Protein AF-A0A967W5X4-F1 (afdb_monomer_lite)

Radius of gyration: 22.86 Å; chains: 1; bounding box: 50×41×55 Å

Secondary structure (DSSP, 8-state):
-----S--------HHHHHHHHTTTT------S--S-SS--HHHHHHHHHHHT---GGGT-HHHHHHSTTSS----TTTHHHHT--

pLDDT: mean 86.68, std 15.75, range [37.72, 97.25]

Foldseek 3Di:
DDDDDDPPPDPDDDPVNVVVVVVCVPPDDDDDDDFQCQDDDLVLQLVVCVVVPNPDCLRNPQVVCCVDPNNGRDHDPCVVVRNDDD

Structure (mmCIF, N/CA/C/O backbone):
data_AF-A0A967W5X4-F1
#
_entry.id   AF-A0A967W5X4-F1
#
loop_
_atom_site.group_PDB
_atom_site.id
_atom_site.type_symbol
_atom_site.label_atom_id
_atom_site.label_alt_id
_atom_site.label_comp_id
_atom_site.label_asym_id
_atom_site.label_entity_id
_atom_site.label_seq_id
_atom_site.pdbx_PDB_ins_code
_atom_site.Cartn_x
_atom_site.Cartn_y
_atom_site.Cartn_z
_atom_site.occupancy
_atom_site.B_iso_or_equiv
_atom_site.auth_seq_id
_atom_site.auth_comp_id
_atom_site.auth_asym_id
_atom_site.auth_atom_id
_atom_site.pdbx_PDB_model_num
ATOM 1 N N . MET A 1 1 ? 34.174 28.023 -38.804 1.00 46.50 1 MET A N 1
ATOM 2 C CA . MET A 1 1 ? 33.710 28.325 -37.434 1.00 46.50 1 MET A CA 1
ATOM 3 C C . MET A 1 1 ? 32.284 28.817 -37.548 1.00 46.50 1 MET A C 1
ATOM 5 O O . MET A 1 1 ? 32.056 30.009 -37.679 1.00 46.50 1 MET A O 1
ATOM 9 N N . SER A 1 2 ? 31.351 27.879 -37.621 1.00 37.72 2 SER A N 1
ATOM 10 C CA . SER A 1 2 ? 29.921 28.150 -37.632 1.00 37.72 2 SER A CA 1
ATOM 11 C C . SER A 1 2 ? 29.318 27.332 -36.506 1.00 37.72 2 SER A C 1
ATOM 13 O O . SER A 1 2 ? 29.460 26.113 -36.459 1.00 37.72 2 SER A O 1
ATOM 15 N N . ASP A 1 3 ? 28.778 28.099 -35.577 1.00 52.09 3 ASP A N 1
ATOM 16 C CA . ASP A 1 3 ? 27.881 27.759 -34.493 1.00 52.09 3 ASP A CA 1
ATOM 17 C C . ASP A 1 3 ? 26.855 26.685 -34.886 1.00 52.09 3 ASP A C 1
ATOM 19 O O . ASP A 1 3 ? 26.084 26.868 -35.825 1.00 52.09 3 ASP A O 1
ATOM 23 N N . GLU A 1 4 ? 26.838 25.584 -34.139 1.00 44.47 4 GLU A N 1
ATOM 24 C CA . GLU A 1 4 ? 25.638 24.765 -33.988 1.00 44.47 4 GLU A CA 1
ATOM 25 C C . GLU A 1 4 ? 25.460 24.454 -32.502 1.00 44.47 4 GLU A C 1
ATOM 27 O O . GLU A 1 4 ? 25.563 23.327 -32.026 1.00 44.47 4 GLU A O 1
ATOM 32 N N . SER A 1 5 ? 25.288 25.545 -31.755 1.00 39.91 5 SER A N 1
ATOM 33 C CA . SER A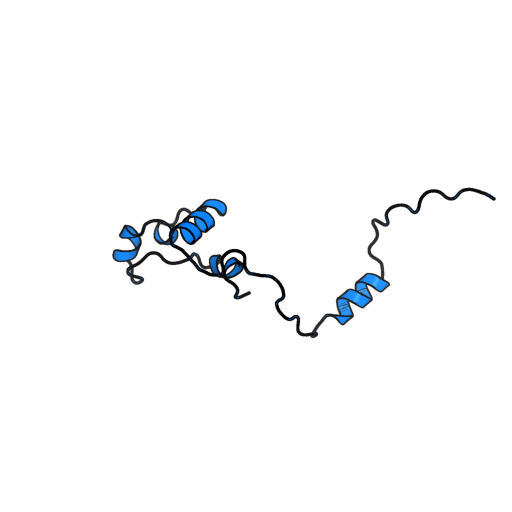 1 5 ? 24.141 25.722 -30.881 1.00 39.91 5 SER A CA 1
ATOM 34 C C . SER A 1 5 ? 23.896 24.564 -29.925 1.00 39.91 5 SER A C 1
ATOM 36 O O . SER A 1 5 ? 23.262 23.565 -30.261 1.00 39.91 5 SER A O 1
ATOM 38 N N . ALA A 1 6 ? 24.384 24.776 -28.699 1.00 46.59 6 ALA A N 1
ATOM 39 C CA . ALA A 1 6 ? 23.736 24.351 -27.466 1.00 46.59 6 ALA A CA 1
ATOM 40 C C . ALA A 1 6 ? 23.018 23.006 -27.597 1.00 46.59 6 ALA A C 1
ATOM 42 O O . ALA A 1 6 ? 21.805 22.988 -27.801 1.00 46.59 6 ALA A O 1
ATOM 43 N N . ALA A 1 7 ? 23.797 21.916 -27.493 1.00 50.31 7 ALA A N 1
ATOM 44 C CA . ALA A 1 7 ? 23.353 20.525 -27.461 1.00 50.31 7 ALA A CA 1
ATOM 45 C C . ALA A 1 7 ? 21.943 20.425 -26.874 1.00 50.31 7 ALA A C 1
ATOM 47 O O . ALA A 1 7 ? 21.730 20.440 -25.658 1.00 50.31 7 ALA A O 1
ATOM 48 N N . LYS A 1 8 ? 20.981 20.428 -27.796 1.00 53.59 8 LYS A N 1
ATOM 49 C CA . LYS A 1 8 ? 19.552 20.444 -27.539 1.00 53.59 8 LYS A CA 1
ATOM 50 C C . LYS A 1 8 ? 19.309 19.279 -26.595 1.00 53.59 8 LYS A C 1
ATOM 52 O O . LYS A 1 8 ? 19.602 18.146 -26.976 1.00 53.59 8 LYS A O 1
ATOM 57 N N . HIS A 1 9 ? 18.870 19.561 -25.366 1.00 58.00 9 HIS A N 1
ATOM 58 C CA . HIS A 1 9 ? 18.512 18.537 -24.385 1.00 58.00 9 HIS A CA 1
ATOM 59 C C . HIS A 1 9 ? 17.736 17.443 -25.113 1.00 58.00 9 HIS A C 1
ATOM 61 O O . HIS A 1 9 ? 16.675 17.703 -25.681 1.00 58.00 9 HIS A O 1
ATOM 67 N N . ARG A 1 10 ? 18.341 16.261 -25.227 1.00 58.19 10 ARG A N 1
ATOM 68 C CA . ARG A 1 10 ? 17.905 15.262 -26.192 1.00 58.19 10 ARG A CA 1
ATOM 69 C C . ARG A 1 10 ? 16.650 14.579 -25.661 1.00 58.19 10 ARG A C 1
ATOM 71 O O . ARG A 1 10 ? 16.735 13.579 -24.964 1.00 58.19 10 ARG A O 1
ATOM 78 N N . ILE A 1 11 ? 15.483 15.119 -26.008 1.00 71.88 11 ILE A N 1
ATOM 79 C CA . ILE A 1 11 ? 14.164 14.500 -25.795 1.00 71.88 11 ILE A CA 1
ATOM 80 C C . ILE A 1 11 ? 13.963 13.392 -26.850 1.00 71.88 11 ILE A C 1
ATOM 82 O O . ILE A 1 11 ? 13.013 13.415 -27.626 1.00 71.88 11 ILE A O 1
ATOM 86 N N . ALA A 1 12 ? 14.911 12.462 -26.976 1.00 81.62 12 ALA A N 1
ATOM 87 C CA . ALA A 1 12 ? 14.785 11.321 -27.877 1.00 81.62 12 ALA A CA 1
ATOM 88 C C . ALA A 1 12 ? 15.430 10.089 -27.244 1.00 81.62 12 ALA A C 1
ATOM 90 O O . ALA A 1 12 ? 16.622 10.104 -26.929 1.00 81.62 12 ALA A O 1
ATOM 91 N N . ILE A 1 13 ? 14.619 9.041 -27.076 1.00 88.19 13 ILE A N 1
ATOM 92 C CA . ILE A 1 13 ? 15.062 7.709 -26.655 1.00 88.19 13 ILE A CA 1
ATOM 93 C C . ILE A 1 13 ? 15.851 7.102 -27.817 1.00 88.19 13 ILE A C 1
ATOM 95 O O . ILE A 1 13 ? 15.320 7.014 -28.924 1.00 88.19 13 ILE A O 1
ATOM 99 N N . THR A 1 14 ? 17.096 6.679 -27.589 1.00 92.38 14 THR A N 1
ATOM 100 C CA . THR A 1 14 ? 17.906 6.024 -28.630 1.00 92.38 14 THR A CA 1
ATOM 101 C C . THR A 1 14 ? 17.990 4.520 -28.517 1.00 92.38 14 THR A C 1
ATOM 103 O O . THR A 1 14 ? 17.893 3.945 -27.437 1.00 92.38 14 THR A O 1
ATOM 106 N N . ASP A 1 15 ? 18.305 3.887 -29.645 1.00 92.69 15 ASP A N 1
ATOM 107 C CA . ASP A 1 15 ? 18.524 2.444 -29.743 1.00 92.69 15 ASP A CA 1
ATOM 108 C C . ASP A 1 15 ? 19.573 1.930 -28.753 1.00 92.69 15 ASP A C 1
ATOM 110 O O . ASP A 1 15 ? 19.405 0.855 -28.183 1.00 92.69 15 ASP A O 1
ATOM 114 N N . SER A 1 16 ? 20.623 2.709 -28.475 1.00 91.94 16 SER A N 1
ATOM 115 C CA . SER A 1 16 ? 21.623 2.366 -27.457 1.00 91.94 16 SER A CA 1
ATOM 116 C C . SER A 1 16 ? 21.056 2.350 -26.031 1.00 91.94 16 SER A C 1
ATOM 118 O O . SER A 1 16 ? 21.451 1.510 -25.224 1.00 91.94 16 SER A O 1
ATOM 120 N N . GLU A 1 17 ? 20.104 3.230 -25.709 1.00 93.69 17 GLU A N 1
ATOM 121 C CA . GLU A 1 17 ? 19.436 3.274 -24.402 1.00 93.69 17 GLU A CA 1
ATOM 122 C C . GLU A 1 17 ? 18.442 2.120 -24.270 1.00 93.69 17 GLU A C 1
ATOM 124 O O . GLU A 1 17 ? 18.385 1.475 -23.223 1.00 93.69 17 GLU A O 1
ATOM 129 N N . ILE A 1 18 ? 17.729 1.802 -25.354 1.00 94.88 18 ILE A N 1
ATOM 130 C CA . ILE A 1 18 ? 16.852 0.629 -25.440 1.00 94.88 18 ILE A CA 1
ATOM 131 C C . ILE A 1 18 ? 17.670 -0.659 -25.283 1.00 94.88 18 ILE A C 1
ATOM 133 O O . ILE A 1 18 ? 17.280 -1.545 -24.523 1.00 94.88 18 ILE A O 1
ATOM 137 N N . ALA A 1 19 ? 18.817 -0.771 -25.961 1.00 96.88 19 ALA A N 1
ATOM 138 C CA . ALA A 1 19 ? 19.714 -1.919 -25.846 1.00 96.88 19 ALA A CA 1
ATOM 139 C C . ALA A 1 19 ? 20.242 -2.084 -24.412 1.00 96.88 19 ALA A C 1
ATOM 141 O O . ALA A 1 19 ? 20.222 -3.194 -23.880 1.00 96.88 19 ALA A O 1
ATOM 142 N N . ARG A 1 20 ? 20.623 -0.978 -23.757 1.00 95.62 20 ARG A N 1
ATOM 143 C CA . ARG A 1 20 ? 21.026 -0.963 -22.342 1.00 95.62 20 ARG A CA 1
ATOM 144 C C . ARG A 1 20 ? 19.894 -1.391 -21.404 1.00 95.62 20 ARG A C 1
ATOM 146 O O . ARG A 1 20 ? 20.143 -2.132 -20.463 1.00 95.62 20 ARG A O 1
ATOM 153 N N . ALA A 1 21 ? 18.658 -0.951 -21.639 1.00 95.06 21 ALA A N 1
ATOM 154 C CA . ALA A 1 21 ? 17.512 -1.370 -20.829 1.00 95.06 21 ALA A CA 1
ATOM 155 C C . ALA A 1 21 ? 17.217 -2.871 -21.006 1.00 95.06 21 ALA A C 1
ATOM 157 O O . ALA A 1 21 ? 17.000 -3.588 -20.033 1.00 95.06 21 ALA A O 1
ATOM 158 N N . ARG A 1 22 ? 17.290 -3.381 -22.242 1.00 96.94 22 ARG A N 1
ATOM 159 C CA . ARG A 1 22 ? 17.115 -4.814 -22.533 1.00 96.94 22 ARG A CA 1
ATOM 160 C C . ARG A 1 22 ? 18.165 -5.688 -21.852 1.00 96.94 22 ARG A C 1
ATOM 162 O O . ARG A 1 22 ? 17.818 -6.771 -21.397 1.00 96.94 22 ARG A O 1
ATOM 169 N N . SER A 1 23 ? 19.413 -5.228 -21.732 1.00 97.12 23 SER A N 1
ATOM 170 C CA . SER A 1 23 ? 20.459 -6.001 -21.049 1.00 97.12 23 SER A CA 1
ATOM 171 C C . SER A 1 23 ? 20.238 -6.147 -19.540 1.00 97.12 23 SER A C 1
ATOM 173 O O . SER A 1 23 ? 20.941 -6.929 -18.912 1.00 97.12 23 SER A O 1
ATOM 175 N N . GLN A 1 24 ? 19.293 -5.407 -18.945 1.00 95.25 24 GLN A N 1
ATOM 176 C CA . GLN A 1 24 ? 18.926 -5.551 -17.531 1.00 95.25 24 GLN A CA 1
ATOM 177 C C . GLN A 1 24 ? 17.894 -6.666 -17.292 1.00 95.25 24 GLN A C 1
ATOM 179 O O . GLN A 1 24 ? 17.690 -7.073 -16.152 1.00 95.25 24 GLN A O 1
ATOM 184 N N . VAL A 1 25 ? 17.239 -7.186 -18.338 1.00 96.06 25 VAL A N 1
ATOM 185 C CA . VAL A 1 25 ? 16.241 -8.255 -18.193 1.00 96.06 25 VAL A CA 1
ATOM 186 C C . VAL A 1 25 ? 16.912 -9.527 -17.674 1.00 96.06 25 VAL A C 1
ATOM 188 O O . VAL A 1 25 ? 17.866 -10.024 -18.265 1.00 96.06 25 VAL A O 1
ATOM 191 N N . GLY A 1 26 ? 16.392 -10.064 -16.569 1.00 95.81 26 GLY A N 1
ATOM 192 C CA . GLY A 1 26 ? 16.927 -11.268 -15.927 1.00 95.81 26 GLY A CA 1
ATOM 193 C C . GLY A 1 26 ? 18.150 -11.029 -15.037 1.00 95.81 26 GLY A C 1
ATOM 194 O O . GLY A 1 26 ? 18.633 -11.980 -14.427 1.00 95.81 26 GLY A O 1
ATOM 195 N N . VAL A 1 27 ? 18.634 -9.788 -14.918 1.00 95.12 27 VAL A N 1
ATOM 196 C CA . VAL A 1 27 ? 19.662 -9.422 -13.937 1.00 95.12 27 VAL A CA 1
ATOM 197 C C . VAL A 1 27 ? 18.977 -9.204 -12.582 1.00 95.12 27 VAL A C 1
ATOM 199 O O . VAL A 1 27 ? 18.100 -8.343 -12.496 1.00 95.12 27 VAL A O 1
ATOM 202 N N . PRO A 1 28 ? 19.331 -9.954 -11.519 1.00 93.06 28 PRO A N 1
ATOM 203 C CA . PRO A 1 28 ? 18.774 -9.724 -10.191 1.00 93.06 28 PRO A CA 1
ATOM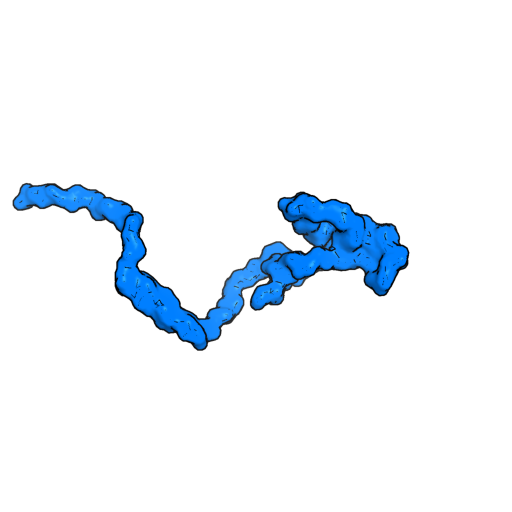 204 C C . PRO A 1 28 ? 19.082 -8.305 -9.714 1.00 93.06 28 PRO A C 1
ATOM 206 O O . PRO A 1 28 ? 20.243 -7.893 -9.708 1.00 93.06 28 PRO A O 1
ATOM 209 N N . GLN A 1 29 ? 18.049 -7.576 -9.297 1.00 87.00 29 GLN A N 1
ATOM 210 C CA . GLN A 1 29 ? 18.195 -6.247 -8.724 1.00 87.00 29 GLN A CA 1
ATOM 211 C C . GLN A 1 29 ? 18.099 -6.357 -7.198 1.00 87.00 29 GLN A C 1
ATOM 213 O O . GLN A 1 29 ? 17.011 -6.613 -6.682 1.00 87.00 29 GLN A O 1
ATOM 218 N N . PRO A 1 30 ? 19.211 -6.207 -6.462 1.00 84.50 30 PRO A N 1
ATOM 219 C CA . PRO A 1 30 ? 19.147 -6.104 -5.015 1.00 84.50 30 PRO A CA 1
ATOM 220 C C . PRO A 1 30 ? 18.379 -4.846 -4.613 1.00 84.50 30 PRO A C 1
ATOM 222 O O . PRO A 1 30 ? 18.514 -3.791 -5.245 1.00 84.50 30 PRO A O 1
ATOM 225 N N . ASP A 1 31 ? 17.578 -4.976 -3.559 1.00 80.38 31 ASP A N 1
ATOM 226 C CA . ASP A 1 31 ? 16.919 -3.826 -2.966 1.00 80.38 31 ASP A CA 1
ATOM 227 C C . ASP A 1 31 ? 17.958 -2.968 -2.237 1.00 80.38 31 ASP A C 1
ATOM 229 O O . ASP A 1 31 ? 18.756 -3.451 -1.429 1.00 80.38 31 ASP A O 1
ATOM 233 N N . HIS A 1 32 ? 17.989 -1.692 -2.591 1.00 74.25 32 HIS A N 1
ATOM 234 C CA . HIS A 1 32 ? 18.955 -0.719 -2.094 1.00 74.25 32 HIS A CA 1
ATOM 235 C C . HIS A 1 32 ? 18.288 0.431 -1.348 1.00 74.25 32 HIS A C 1
ATOM 237 O O . HIS A 1 32 ? 18.991 1.286 -0.805 1.00 74.25 32 HIS A O 1
ATOM 243 N N . VAL A 1 33 ? 16.957 0.496 -1.349 1.00 79.44 33 VAL A N 1
ATOM 244 C CA . VAL A 1 33 ? 16.223 1.654 -0.849 1.00 79.44 33 VAL A CA 1
ATOM 245 C C . VAL A 1 33 ? 15.547 1.276 0.456 1.00 79.44 33 VAL A C 1
ATOM 247 O O . VAL A 1 33 ? 14.830 0.286 0.545 1.00 79.44 33 VAL A O 1
ATOM 250 N N . ALA A 1 34 ? 15.774 2.090 1.486 1.00 83.00 34 ALA A N 1
ATOM 251 C CA . ALA A 1 34 ? 15.025 1.952 2.721 1.00 83.00 34 ALA A CA 1
ATOM 252 C C . ALA A 1 34 ? 13.533 2.134 2.425 1.00 83.00 34 ALA A C 1
ATOM 254 O O . ALA A 1 34 ? 13.129 3.122 1.807 1.00 83.00 34 ALA A O 1
ATOM 255 N N . HIS A 1 35 ? 12.723 1.182 2.874 1.00 86.94 35 HIS A N 1
ATOM 256 C CA . HIS A 1 35 ? 11.278 1.267 2.726 1.00 86.94 35 HIS A CA 1
ATOM 257 C C . HIS A 1 35 ? 10.735 2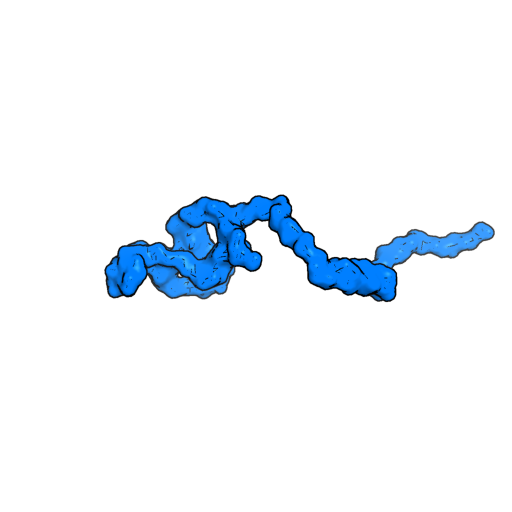.495 3.457 1.00 86.94 35 HIS A C 1
ATOM 259 O O . HIS A 1 35 ? 11.304 2.943 4.454 1.00 86.94 35 HIS A O 1
ATOM 265 N N . HIS A 1 36 ? 9.632 3.043 2.954 1.00 88.81 36 HIS A N 1
ATOM 266 C CA . HIS A 1 36 ? 9.042 4.257 3.512 1.00 88.81 36 HIS A CA 1
ATOM 267 C C . HIS A 1 36 ? 8.494 4.047 4.928 1.00 88.81 36 HIS A C 1
ATOM 269 O O . HIS A 1 36 ? 8.554 4.968 5.739 1.00 88.81 36 HIS A O 1
ATOM 275 N N . ASP A 1 37 ? 7.993 2.846 5.227 1.00 92.31 37 ASP A N 1
ATOM 276 C CA . ASP A 1 37 ? 7.483 2.474 6.544 1.00 92.31 37 ASP A CA 1
ATOM 277 C C . ASP A 1 37 ? 7.943 1.057 6.941 1.00 92.31 37 ASP A C 1
ATOM 279 O O . ASP A 1 37 ? 7.179 0.093 6.883 1.00 92.31 37 ASP A O 1
ATOM 283 N N . PRO A 1 38 ? 9.219 0.884 7.330 1.00 88.88 38 PRO A N 1
ATOM 284 C CA . PRO A 1 38 ? 9.773 -0.428 7.653 1.00 88.88 38 PRO A CA 1
ATOM 285 C C . PRO A 1 38 ? 9.245 -0.983 8.983 1.00 88.88 38 PRO A C 1
ATOM 287 O O . PRO A 1 38 ? 9.516 -2.138 9.310 1.00 88.88 38 PRO A O 1
ATOM 290 N N . GLN A 1 39 ? 8.547 -0.171 9.784 1.00 92.12 39 GLN A N 1
ATOM 291 C CA . GLN A 1 39 ? 7.990 -0.543 11.084 1.00 92.12 39 GLN A CA 1
ATOM 292 C C . GLN A 1 39 ? 6.522 -0.106 11.155 1.00 92.12 39 GLN A C 1
ATOM 294 O O . GLN A 1 39 ? 6.224 0.950 11.716 1.00 92.12 39 GLN A O 1
ATOM 299 N N . PRO A 1 40 ? 5.604 -0.937 10.626 1.00 92.31 40 PRO A N 1
ATOM 300 C CA . PRO A 1 40 ? 4.184 -0.632 10.577 1.00 92.31 40 PRO A CA 1
ATOM 301 C C . PRO A 1 40 ? 3.603 -0.191 11.917 1.00 92.31 40 PRO A C 1
ATOM 303 O O . PRO A 1 40 ? 3.726 -0.882 12.932 1.00 92.31 40 PRO A O 1
ATOM 306 N N . THR A 1 41 ? 2.887 0.930 11.900 1.00 95.00 41 THR A N 1
ATOM 307 C CA . THR A 1 41 ? 2.122 1.426 13.049 1.00 95.00 41 THR A CA 1
ATOM 308 C C . THR A 1 41 ? 0.652 1.583 12.687 1.00 95.00 41 THR A C 1
ATOM 310 O O . THR A 1 41 ? 0.310 1.798 11.527 1.00 95.00 41 THR A O 1
ATOM 313 N N . ALA A 1 42 ? -0.231 1.541 13.688 1.00 95.00 42 ALA A N 1
ATOM 314 C CA . ALA A 1 42 ? -1.659 1.804 13.493 1.00 95.00 42 ALA A CA 1
ATOM 315 C C . ALA A 1 42 ? -1.909 3.148 12.781 1.00 95.00 42 ALA A C 1
ATOM 317 O O . ALA A 1 42 ? -2.698 3.215 11.845 1.00 95.00 42 ALA A O 1
ATOM 318 N N . ALA A 1 43 ? -1.185 4.201 13.179 1.00 95.19 43 ALA A N 1
ATOM 319 C CA . ALA A 1 43 ? -1.286 5.518 12.556 1.00 95.19 43 ALA A CA 1
ATOM 320 C C . ALA A 1 43 ? -0.759 5.533 11.111 1.00 95.19 43 ALA A C 1
ATOM 322 O O . ALA A 1 43 ? -1.372 6.161 10.251 1.00 95.19 43 ALA A O 1
ATOM 323 N N . GLY A 1 44 ? 0.346 4.831 10.834 1.00 96.00 44 GLY A N 1
ATOM 324 C CA . GLY A 1 44 ? 0.897 4.691 9.482 1.00 96.00 44 GLY A CA 1
ATOM 325 C C . GLY A 1 44 ? -0.077 3.997 8.532 1.00 96.00 44 GLY A C 1
ATOM 326 O O . GLY A 1 44 ? -0.337 4.501 7.440 1.00 96.00 44 GLY A O 1
ATOM 327 N N . ILE A 1 45 ? -0.695 2.902 8.985 1.00 96.12 45 ILE A N 1
ATOM 328 C CA . ILE A 1 45 ? -1.725 2.174 8.235 1.00 96.12 45 ILE A CA 1
ATOM 329 C C . ILE A 1 45 ? -2.924 3.082 7.931 1.00 96.12 45 ILE A C 1
ATOM 331 O O . ILE A 1 45 ? -3.335 3.179 6.773 1.00 96.12 45 ILE A O 1
ATOM 335 N N . SER A 1 46 ? -3.453 3.783 8.940 1.00 96.00 46 SER A N 1
ATOM 336 C CA . SER A 1 46 ? -4.599 4.682 8.758 1.00 96.00 46 SER A CA 1
ATOM 337 C C . SER A 1 46 ? -4.279 5.817 7.784 1.00 96.00 46 SER A C 1
ATOM 339 O O . SER A 1 46 ? -5.049 6.080 6.865 1.00 96.00 46 SER A O 1
ATOM 341 N N . HIS A 1 47 ? -3.124 6.476 7.936 1.00 95.62 47 HIS A N 1
ATOM 342 C CA . HIS A 1 47 ? -2.709 7.551 7.030 1.00 95.62 47 HIS A CA 1
ATOM 343 C C . HIS A 1 47 ? -2.515 7.067 5.594 1.00 95.62 47 HIS A C 1
ATOM 345 O O . HIS A 1 47 ? -2.860 7.789 4.660 1.00 95.62 47 HIS A O 1
ATOM 351 N N . PHE A 1 48 ? -1.989 5.857 5.404 1.00 95.94 48 PHE A N 1
ATOM 352 C CA . PHE A 1 48 ? -1.857 5.272 4.077 1.00 95.94 48 PHE A CA 1
ATOM 353 C C . PHE A 1 48 ? -3.222 4.992 3.436 1.00 95.94 48 PHE A C 1
ATOM 355 O O . PHE A 1 48 ? -3.428 5.332 2.276 1.00 95.94 48 PHE A O 1
ATOM 362 N N . ALA A 1 49 ? -4.176 4.434 4.183 1.00 95.88 49 ALA A N 1
ATOM 363 C CA . ALA A 1 49 ? -5.534 4.231 3.677 1.00 95.88 49 ALA A CA 1
ATOM 364 C C . ALA A 1 49 ? -6.195 5.564 3.281 1.00 95.88 49 ALA A C 1
ATOM 366 O O . ALA A 1 49 ? -6.733 5.692 2.180 1.00 95.88 49 ALA A O 1
ATOM 367 N N . PHE A 1 50 ? -6.055 6.597 4.119 1.00 95.81 50 PHE A N 1
ATOM 368 C CA . PHE A 1 50 ? -6.598 7.924 3.827 1.00 95.81 50 PHE A CA 1
ATOM 369 C C . PHE A 1 50 ? -5.932 8.616 2.635 1.00 95.81 50 PHE A C 1
ATOM 371 O O . PHE A 1 50 ? -6.618 9.322 1.899 1.00 95.81 50 PHE A O 1
ATOM 378 N N . SER A 1 51 ? -4.632 8.411 2.395 1.00 95.56 51 SER A N 1
ATOM 379 C CA . SER A 1 51 ? -3.953 9.000 1.230 1.00 95.56 51 SER A CA 1
ATOM 380 C C . SER A 1 51 ? -4.440 8.410 -0.097 1.00 95.56 51 SER A C 1
ATOM 382 O O . SER A 1 51 ? -4.437 9.102 -1.115 1.00 95.56 51 SER A O 1
ATOM 384 N N . LEU A 1 52 ? -4.908 7.159 -0.072 1.00 94.56 52 LEU A N 1
ATOM 385 C CA . LEU A 1 52 ? -5.550 6.488 -1.201 1.00 94.56 52 LEU A CA 1
ATOM 386 C C . LEU A 1 52 ? -7.052 6.788 -1.308 1.00 94.56 52 LEU A C 1
ATOM 388 O O . LEU A 1 52 ? -7.662 6.456 -2.323 1.00 94.56 52 LEU A O 1
ATOM 392 N N . GLY A 1 53 ? -7.647 7.404 -0.282 1.00 95.69 53 GLY A N 1
ATOM 393 C CA . GLY A 1 53 ? -9.091 7.614 -0.189 1.00 95.69 53 GLY A CA 1
ATOM 394 C C . GLY A 1 53 ? -9.887 6.332 0.078 1.00 95.69 53 GLY A C 1
ATOM 395 O O . GLY A 1 53 ? -11.061 6.278 -0.275 1.00 95.69 53 GLY A O 1
ATOM 396 N N . ASP A 1 54 ? -9.263 5.305 0.663 1.00 95.44 54 ASP A N 1
ATOM 397 C CA . ASP A 1 54 ? -9.931 4.069 1.083 1.00 95.44 54 ASP A CA 1
ATOM 398 C C . ASP A 1 54 ? -10.491 4.249 2.502 1.00 95.44 54 ASP A C 1
ATOM 400 O O . ASP A 1 54 ? -9.746 4.351 3.480 1.00 95.44 54 ASP A O 1
ATOM 404 N N . ASP A 1 55 ? -11.816 4.314 2.600 1.00 95.25 55 ASP A N 1
ATOM 405 C CA . ASP A 1 55 ? -12.579 4.545 3.826 1.00 95.25 55 ASP A CA 1
ATOM 406 C C . ASP A 1 55 ? -13.068 3.249 4.488 1.00 95.25 55 ASP A C 1
ATOM 408 O O . ASP A 1 55 ? -13.961 3.271 5.339 1.00 95.25 55 ASP A O 1
ATOM 412 N N . ASN A 1 56 ? -12.480 2.101 4.149 1.00 96.19 56 ASN A N 1
ATOM 413 C CA . ASN A 1 56 ? -12.814 0.855 4.816 1.00 96.19 56 ASN A CA 1
ATOM 414 C C . ASN A 1 56 ? -12.360 0.896 6.295 1.00 96.19 56 ASN A C 1
ATOM 416 O O . ASN A 1 56 ? -11.160 0.996 6.581 1.00 96.19 56 ASN A O 1
ATOM 420 N N . PRO A 1 57 ? -13.288 0.743 7.261 1.00 96.69 57 PRO A N 1
ATOM 421 C CA . PRO A 1 57 ? -12.979 0.847 8.689 1.00 96.69 57 PRO A CA 1
ATOM 422 C C . PRO A 1 57 ? -11.989 -0.215 9.175 1.00 96.69 57 PRO A C 1
ATOM 424 O O . PRO A 1 57 ? -11.344 -0.038 10.203 1.00 96.69 57 PRO A O 1
ATOM 427 N N . LEU A 1 58 ? -11.780 -1.290 8.412 1.00 96.81 58 LEU A N 1
ATOM 428 C CA . LEU A 1 58 ? -10.768 -2.307 8.699 1.00 96.81 58 LEU A CA 1
ATOM 429 C C . LEU A 1 58 ? -9.334 -1.740 8.777 1.00 96.81 58 LEU A C 1
ATOM 431 O O . LEU A 1 58 ? -8.476 -2.349 9.424 1.00 96.81 58 LEU A O 1
ATOM 435 N N . TRP A 1 59 ? -9.085 -0.591 8.138 1.00 96.62 59 TRP A N 1
ATOM 436 C CA . TRP A 1 59 ? -7.771 0.045 8.052 1.00 96.62 59 TRP A CA 1
ATOM 437 C C . TRP A 1 59 ? -7.537 1.151 9.073 1.00 96.62 59 TRP A C 1
ATOM 439 O O . TRP A 1 59 ? -6.384 1.504 9.280 1.00 96.62 59 TRP A O 1
ATOM 449 N N . PHE A 1 60 ? -8.573 1.723 9.690 1.00 95.31 60 PHE A N 1
ATOM 450 C CA . PHE A 1 60 ? -8.400 2.879 10.582 1.00 95.31 60 PHE A CA 1
ATOM 451 C C . PHE A 1 60 ? -9.197 2.810 11.885 1.00 95.31 60 PHE A C 1
ATOM 453 O O . PHE A 1 60 ? -8.865 3.540 12.819 1.00 95.31 60 PHE A O 1
ATOM 460 N N . ASP A 1 61 ? -10.212 1.947 11.970 1.00 95.12 61 ASP A N 1
ATOM 461 C CA . ASP A 1 61 ? -11.041 1.773 13.158 1.00 95.12 61 ASP A CA 1
ATOM 462 C C . ASP A 1 61 ? -10.624 0.492 13.918 1.00 95.12 61 ASP A C 1
ATOM 464 O O . ASP A 1 61 ? -10.920 -0.637 13.496 1.00 95.12 61 ASP A O 1
ATOM 468 N N . PRO A 1 62 ? -9.925 0.630 15.060 1.00 90.62 62 PRO A N 1
ATOM 469 C CA . PRO A 1 62 ? -9.499 -0.513 15.856 1.00 90.62 62 PRO A CA 1
ATOM 470 C C . PRO A 1 62 ? -10.664 -1.244 16.539 1.00 90.62 62 PRO A C 1
ATOM 472 O O . PRO A 1 62 ? -10.507 -2.422 16.872 1.00 90.62 62 PRO A O 1
ATOM 475 N N . GLU A 1 63 ? -11.812 -0.596 16.758 1.00 94.81 63 GLU A N 1
ATOM 476 C CA . GLU A 1 63 ? -13.008 -1.227 17.325 1.00 94.81 63 GLU A CA 1
ATOM 477 C C . GLU A 1 63 ? -13.706 -2.087 16.275 1.00 94.81 63 GLU A C 1
ATOM 479 O O . GLU A 1 63 ? -14.038 -3.246 16.546 1.00 94.81 63 GLU A O 1
ATOM 484 N N . TYR A 1 64 ? -13.822 -1.587 15.041 1.00 96.00 64 TYR A N 1
ATOM 485 C CA . TYR A 1 64 ? -14.372 -2.358 13.928 1.00 96.00 64 TYR A CA 1
ATOM 486 C C . TYR A 1 64 ? -13.615 -3.675 13.728 1.00 96.00 64 TYR A C 1
ATOM 488 O O . TYR A 1 64 ? -14.227 -4.745 13.642 1.00 96.00 64 TYR A O 1
ATOM 496 N N . GLY A 1 65 ? -12.278 -3.628 13.762 1.00 94.31 65 GLY A N 1
ATOM 497 C CA . GLY A 1 65 ? -11.417 -4.804 13.640 1.00 94.31 65 GLY A CA 1
ATOM 498 C C . GLY A 1 65 ? -11.761 -5.935 14.619 1.00 94.31 65 GLY A C 1
ATOM 499 O O . GLY A 1 65 ? -11.714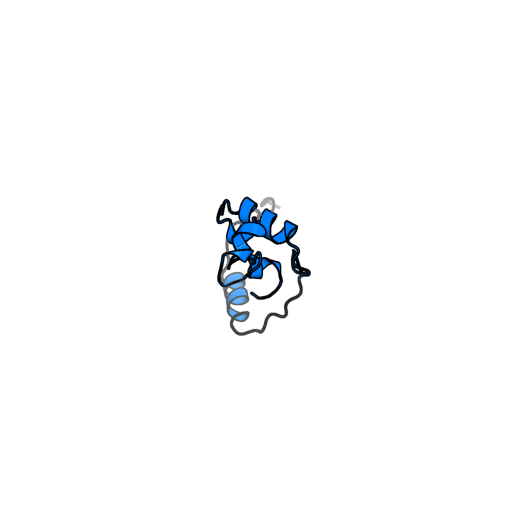 -7.105 14.228 1.00 94.31 65 GLY A O 1
ATOM 500 N N . GLN A 1 66 ? -12.177 -5.615 15.852 1.00 95.69 66 GLN A N 1
ATOM 501 C CA . GLN A 1 66 ? -12.529 -6.601 16.890 1.00 95.69 66 GLN A CA 1
ATOM 502 C C . GLN A 1 66 ? -13.744 -7.455 16.517 1.00 95.69 66 GLN A C 1
ATOM 504 O O . GLN A 1 66 ? -13.802 -8.631 16.883 1.00 95.69 66 GLN A O 1
ATOM 509 N N . THR A 1 67 ? -14.687 -6.880 15.769 1.00 96.25 67 THR A N 1
ATOM 510 C CA . THR A 1 67 ? -15.909 -7.564 15.312 1.00 96.25 67 THR A CA 1
ATOM 511 C C . THR A 1 67 ? -15.661 -8.487 14.117 1.00 96.25 67 THR A C 1
ATOM 513 O O . THR A 1 67 ? -16.490 -9.338 13.794 1.00 96.25 67 THR A O 1
ATOM 516 N N . THR A 1 68 ? -14.502 -8.358 13.469 1.00 96.69 68 THR A N 1
ATOM 517 C CA . THR A 1 68 ? -14.148 -9.127 12.275 1.00 96.69 68 THR A CA 1
ATOM 518 C C . THR A 1 68 ? -13.329 -10.374 12.608 1.00 96.69 68 THR A C 1
ATOM 520 O O . THR A 1 68 ? -12.811 -10.549 13.715 1.00 96.69 68 THR A O 1
ATOM 523 N N . ARG A 1 69 ? -13.122 -11.243 11.609 1.00 97.25 69 ARG A N 1
ATOM 524 C CA . ARG A 1 69 ? -12.241 -12.420 11.736 1.00 97.25 69 ARG A CA 1
ATOM 525 C C . ARG A 1 69 ? -10.796 -12.070 12.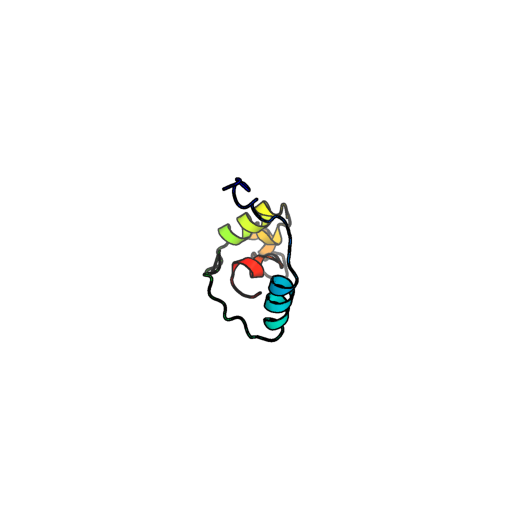115 1.00 97.25 69 ARG A C 1
ATOM 527 O O . ARG A 1 69 ? -10.090 -12.925 12.637 1.00 97.25 69 ARG A O 1
ATOM 534 N N . TRP A 1 70 ? -10.362 -10.842 11.831 1.00 95.69 70 TRP A N 1
ATOM 535 C CA . TRP A 1 70 ? -8.999 -10.370 12.075 1.00 95.69 70 TRP A CA 1
ATOM 536 C C . TRP A 1 70 ? -8.780 -9.918 13.518 1.00 95.69 70 TRP A C 1
ATOM 538 O O . TRP A 1 70 ? -7.640 -9.871 13.973 1.00 95.69 70 TRP A O 1
ATOM 548 N N . ARG A 1 71 ? -9.865 -9.626 14.252 1.00 96.06 71 ARG A N 1
ATOM 549 C CA . ARG A 1 71 ? -9.884 -9.234 15.672 1.00 96.06 71 ARG A CA 1
ATOM 550 C C . ARG A 1 71 ? -9.112 -7.950 16.014 1.00 96.06 71 ARG A C 1
ATOM 552 O O . ARG A 1 71 ? -9.054 -7.602 17.191 1.00 96.06 71 ARG A O 1
ATOM 559 N N . ARG A 1 72 ? -8.511 -7.268 15.033 1.00 95.75 72 ARG A N 1
ATOM 560 C CA . ARG A 1 72 ? -7.721 -6.029 15.143 1.00 95.75 72 ARG A CA 1
ATOM 561 C C . ARG A 1 72 ? -7.709 -5.291 13.800 1.00 95.75 72 ARG A C 1
ATOM 563 O O . ARG A 1 72 ? -8.063 -5.882 12.780 1.00 95.75 72 ARG A O 1
ATOM 570 N N . GLN A 1 73 ? -7.276 -4.029 13.817 1.00 95.81 73 GLN A N 1
ATOM 571 C CA . GLN A 1 73 ? -6.894 -3.283 12.613 1.00 95.81 73 GLN A CA 1
ATOM 572 C C . GLN A 1 73 ? -5.825 -4.064 11.839 1.00 95.81 73 GLN A C 1
ATOM 574 O O . GLN A 1 73 ? -4.907 -4.634 12.437 1.00 95.81 73 GLN A O 1
ATOM 579 N N . ILE A 1 74 ? -5.940 -4.077 10.516 1.00 96.00 74 ILE A N 1
ATOM 580 C CA . ILE A 1 74 ? -4.944 -4.658 9.613 1.00 96.00 74 ILE A CA 1
ATOM 581 C C . ILE A 1 74 ? -4.544 -3.629 8.552 1.00 96.00 74 ILE A C 1
ATOM 583 O O . ILE A 1 74 ? -5.216 -2.619 8.384 1.00 96.00 74 ILE A O 1
ATOM 587 N N . GLY A 1 75 ? -3.427 -3.863 7.863 1.00 94.88 75 GLY A N 1
ATOM 588 C CA . GLY A 1 75 ? -3.026 -3.048 6.716 1.00 94.88 75 GLY A CA 1
ATOM 589 C C . GLY A 1 75 ? -3.901 -3.319 5.495 1.00 94.88 75 GLY A C 1
ATOM 590 O O . GLY A 1 75 ? -4.339 -4.457 5.296 1.00 94.88 75 GLY A O 1
ATOM 591 N N . SER A 1 76 ? -4.118 -2.300 4.658 1.00 94.50 76 SER A N 1
ATOM 592 C CA . SER A 1 76 ? -4.724 -2.513 3.341 1.00 94.50 76 SER A CA 1
ATOM 593 C C . SER A 1 76 ? -3.832 -3.439 2.494 1.00 94.50 76 SER A C 1
ATOM 595 O O . SER A 1 76 ? -2.618 -3.496 2.717 1.00 94.50 76 SER A O 1
ATOM 597 N N . PRO A 1 77 ? -4.374 -4.163 1.495 1.00 92.75 77 PRO A N 1
ATOM 598 C CA . PRO A 1 77 ? -3.570 -5.074 0.676 1.00 92.75 77 PRO A CA 1
ATOM 599 C C . PRO A 1 77 ? -2.372 -4.400 -0.012 1.00 92.75 77 PRO A C 1
ATOM 601 O O . PRO A 1 77 ? -1.352 -5.043 -0.241 1.00 92.75 77 PRO A O 1
ATOM 604 N N . THR A 1 78 ? -2.479 -3.104 -0.317 1.00 92.88 78 THR A N 1
ATOM 605 C CA . THR A 1 78 ? -1.426 -2.310 -0.968 1.00 92.88 78 THR A CA 1
ATOM 606 C C . THR A 1 78 ? -0.407 -1.723 0.007 1.00 92.88 78 THR A C 1
ATOM 608 O O . THR A 1 78 ? 0.644 -1.268 -0.437 1.00 92.88 78 THR A O 1
ATOM 611 N N . TYR A 1 79 ? -0.651 -1.765 1.321 1.00 93.88 79 TYR A N 1
ATOM 612 C CA . TYR A 1 79 ? 0.269 -1.233 2.334 1.00 93.88 79 TYR A CA 1
ATOM 613 C C . TYR A 1 79 ? 1.641 -1.926 2.303 1.00 93.88 79 TYR A C 1
ATOM 615 O O . TYR A 1 79 ? 2.662 -1.303 2.577 1.00 93.88 79 TYR A O 1
ATOM 623 N N . LE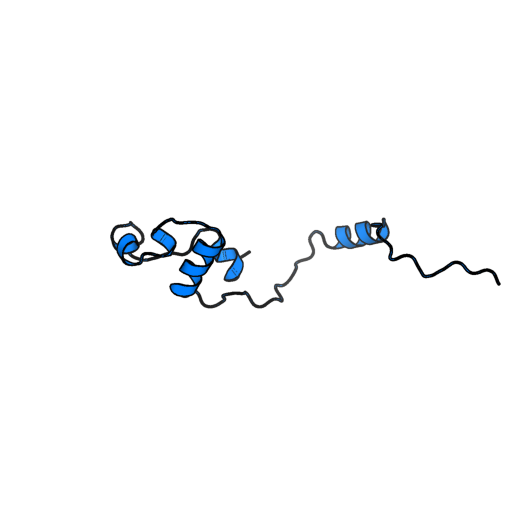U A 1 80 ? 1.694 -3.185 1.856 1.00 91.31 80 LEU A N 1
ATOM 624 C CA . LEU A 1 80 ? 2.940 -3.945 1.706 1.00 91.31 80 LEU A CA 1
ATOM 625 C C . LEU A 1 80 ? 3.978 -3.250 0.800 1.00 91.31 80 LEU A C 1
ATOM 627 O O . LEU A 1 80 ? 5.185 -3.387 1.013 1.00 91.31 80 LEU A O 1
ATOM 631 N N . THR A 1 81 ? 3.507 -2.446 -0.162 1.00 90.69 81 THR A N 1
ATOM 632 C CA . THR A 1 81 ? 4.362 -1.700 -1.101 1.00 90.69 81 THR A CA 1
ATOM 633 C C . THR A 1 81 ? 5.280 -0.693 -0.411 1.00 90.69 81 THR A C 1
ATOM 635 O O . THR A 1 81 ? 6.330 -0.352 -0.951 1.00 90.69 81 THR A O 1
ATOM 638 N N . ILE A 1 82 ? 4.915 -0.233 0.791 1.00 91.19 82 ILE A N 1
ATOM 639 C CA . ILE A 1 82 ? 5.702 0.739 1.553 1.00 91.19 82 ILE A CA 1
ATOM 640 C C . ILE A 1 82 ? 6.459 0.121 2.732 1.00 91.19 82 ILE A C 1
ATOM 642 O O . ILE A 1 82 ? 7.304 0.801 3.313 1.00 91.19 82 ILE A O 1
ATOM 646 N N . THR A 1 83 ? 6.197 -1.149 3.059 1.00 89.12 83 THR A N 1
ATOM 647 C CA . THR A 1 83 ? 6.811 -1.856 4.197 1.00 89.12 83 THR A CA 1
ATOM 648 C C . THR A 1 83 ? 7.919 -2.824 3.798 1.00 89.12 83 THR A C 1
ATOM 650 O O . THR A 1 83 ? 8.618 -3.327 4.673 1.00 89.12 83 THR A O 1
ATOM 653 N N . GLY A 1 84 ? 8.084 -3.095 2.500 1.00 73.69 84 GLY A N 1
ATOM 654 C CA . GLY A 1 84 ? 9.287 -3.748 1.989 1.00 73.69 84 GLY A CA 1
ATOM 655 C C . GLY A 1 84 ? 9.155 -5.132 1.393 1.00 73.69 84 GLY A C 1
ATOM 656 O O . GLY A 1 84 ? 10.117 -5.895 1.394 1.00 73.69 84 GLY A O 1
ATOM 657 N N . VAL A 1 85 ? 7.981 -5.469 0.871 1.00 63.50 85 VAL A N 1
ATOM 658 C CA . VAL A 1 85 ? 7.827 -6.672 0.051 1.00 63.50 85 VAL A CA 1
ATOM 659 C C . VAL A 1 85 ? 7.111 -6.261 -1.231 1.00 63.50 85 VAL A C 1
ATOM 661 O O . VAL A 1 85 ? 5.883 -6.224 -1.283 1.00 63.50 85 VAL A O 1
ATOM 664 N N . CYS A 1 86 ? 7.898 -5.892 -2.240 1.00 53.81 86 CYS A N 1
ATOM 665 C CA . CYS A 1 86 ? 7.451 -5.763 -3.626 1.00 53.81 86 CYS A CA 1
ATOM 666 C C . CYS A 1 86 ? 8.000 -6.936 -4.436 1.00 53.81 86 CYS A C 1
ATOM 668 O O . CYS A 1 86 ? 9.187 -7.277 -4.233 1.00 53.81 86 CYS A O 1
#

Sequence (86 aa):
MSDESAAKHRIAITDSEIARARSQVGVPQPDHVAHHDPQPTAAGISHFAFSLGDDNPLWFDPEYGQTTRWRRQIGSPTYLTITGVC